Protein AF-A0A3N5E0L5-F1 (afdb_monomer_lite)

Structure (mmCIF, N/CA/C/O backbone):
data_AF-A0A3N5E0L5-F1
#
_entry.id   AF-A0A3N5E0L5-F1
#
loop_
_atom_site.group_PDB
_atom_site.id
_atom_site.type_symbol
_atom_site.label_atom_id
_atom_site.label_alt_id
_atom_site.label_comp_id
_atom_site.label_asym_id
_atom_site.label_entity_id
_atom_site.label_seq_id
_atom_site.pdbx_PDB_ins_code
_atom_site.Cartn_x
_atom_site.Cartn_y
_atom_site.Cartn_z
_atom_site.occupancy
_atom_site.B_iso_or_equiv
_atom_site.auth_seq_id
_atom_site.auth_comp_id
_atom_site.auth_asym_id
_atom_site.auth_atom_id
_atom_site.pdbx_PDB_model_num
ATOM 1 N N . GLY A 1 1 ? 1.895 -12.960 3.697 1.00 58.12 1 GLY A N 1
ATOM 2 C CA . GLY A 1 1 ? 1.404 -14.046 2.829 1.00 58.12 1 GLY A CA 1
ATOM 3 C C . GLY A 1 1 ? 1.271 -13.559 1.404 1.00 58.12 1 GLY A C 1
ATOM 4 O O . GLY A 1 1 ? 2.236 -13.646 0.664 1.00 58.12 1 GLY A O 1
ATOM 5 N N . PHE A 1 2 ? 0.122 -12.978 1.053 1.00 73.50 2 PHE A N 1
ATOM 6 C CA . PHE A 1 2 ? -0.205 -12.559 -0.317 1.00 73.50 2 PHE A CA 1
ATOM 7 C C . PHE A 1 2 ? 0.813 -11.590 -0.950 1.00 73.50 2 PHE A C 1
ATOM 9 O O . PHE A 1 2 ? 1.308 -11.869 -2.034 1.00 73.50 2 PHE A O 1
ATOM 16 N N . GLY A 1 3 ? 1.225 -10.531 -0.241 1.00 70.31 3 GLY A N 1
ATOM 17 C CA . GLY A 1 3 ? 2.217 -9.591 -0.779 1.00 70.31 3 GLY A CA 1
ATOM 18 C C . GLY A 1 3 ? 3.590 -10.204 -1.069 1.00 70.31 3 GLY A C 1
ATOM 19 O O . GLY A 1 3 ? 4.225 -9.824 -2.038 1.00 70.31 3 GLY A O 1
ATOM 20 N N . ALA A 1 4 ? 4.026 -11.206 -0.297 1.00 70.94 4 ALA A N 1
ATOM 21 C CA . ALA A 1 4 ? 5.281 -11.905 -0.581 1.00 70.94 4 ALA A CA 1
ATOM 22 C C . ALA A 1 4 ? 5.175 -12.765 -1.852 1.00 70.94 4 ALA A C 1
ATOM 24 O O . ALA A 1 4 ? 6.108 -12.793 -2.647 1.00 70.94 4 ALA A O 1
ATOM 25 N N . LEU A 1 5 ? 4.029 -13.424 -2.065 1.00 76.50 5 LEU A N 1
ATOM 26 C CA . LEU A 1 5 ? 3.766 -14.199 -3.278 1.00 76.50 5 LEU A CA 1
ATOM 27 C C . LEU A 1 5 ? 3.735 -13.297 -4.518 1.00 76.50 5 LEU A C 1
ATOM 29 O O . LEU A 1 5 ? 4.403 -13.601 -5.498 1.00 76.50 5 LEU A O 1
ATOM 33 N N . GLU A 1 6 ? 3.004 -12.182 -4.468 1.00 77.31 6 GLU A N 1
ATOM 34 C CA . GLU A 1 6 ? 2.928 -11.231 -5.583 1.00 77.31 6 GLU A CA 1
ATOM 35 C C . GLU A 1 6 ? 4.301 -10.619 -5.900 1.00 77.31 6 GLU A C 1
ATOM 37 O O . GLU A 1 6 ? 4.691 -10.553 -7.064 1.00 77.31 6 GLU A O 1
ATOM 42 N N . THR A 1 7 ? 5.086 -10.273 -4.876 1.00 75.94 7 THR A N 1
ATOM 43 C CA . THR A 1 7 ? 6.474 -9.826 -5.047 1.00 75.94 7 THR A CA 1
ATOM 44 C C . THR A 1 7 ? 7.333 -10.875 -5.754 1.00 75.94 7 THR A C 1
ATOM 46 O O . THR A 1 7 ? 8.037 -10.541 -6.705 1.00 75.94 7 THR A O 1
ATOM 49 N N . VAL A 1 8 ? 7.267 -12.144 -5.333 1.00 77.38 8 VAL A N 1
ATOM 50 C CA . VAL A 1 8 ? 8.022 -13.232 -5.975 1.00 77.38 8 VAL A CA 1
ATOM 51 C C . VAL A 1 8 ? 7.588 -13.415 -7.426 1.00 77.38 8 VAL A C 1
ATOM 53 O O . VAL A 1 8 ? 8.447 -13.502 -8.297 1.00 77.38 8 VAL A O 1
ATOM 56 N N . LEU A 1 9 ? 6.283 -13.422 -7.709 1.00 80.88 9 LEU A N 1
ATOM 57 C CA . LEU A 1 9 ? 5.766 -13.562 -9.073 1.00 80.88 9 LEU A CA 1
ATOM 58 C C . LEU A 1 9 ? 6.216 -12.411 -9.979 1.00 80.88 9 LEU A C 1
ATOM 60 O O . LEU A 1 9 ? 6.567 -12.654 -11.130 1.00 80.88 9 LEU A O 1
ATOM 64 N N . TYR A 1 10 ? 6.271 -11.180 -9.464 1.00 74.12 10 TYR A N 1
ATOM 65 C CA . TYR A 1 10 ? 6.779 -10.048 -10.234 1.00 74.12 10 TYR A CA 1
ATOM 66 C C . TYR A 1 10 ? 8.276 -10.115 -10.485 1.00 74.12 10 TYR A C 1
ATOM 68 O O . TYR A 1 10 ? 8.701 -9.843 -11.604 1.00 74.12 10 TYR A O 1
ATOM 76 N N . ILE A 1 11 ? 9.069 -10.476 -9.475 1.00 74.12 11 ILE A N 1
ATOM 77 C CA . ILE A 1 11 ? 10.510 -10.662 -9.648 1.00 74.12 11 ILE A CA 1
ATOM 78 C C . ILE A 1 11 ? 10.742 -11.766 -10.683 1.00 74.12 11 ILE A C 1
ATOM 80 O O . ILE A 1 11 ? 11.415 -11.532 -11.675 1.00 74.12 11 ILE A O 1
ATOM 84 N N . VAL A 1 12 ? 10.119 -12.935 -10.529 1.00 77.88 12 VAL A N 1
ATOM 85 C CA . VAL A 1 12 ? 10.278 -14.050 -11.476 1.00 77.88 12 VAL A CA 1
ATOM 86 C C . VAL A 1 12 ? 9.829 -13.664 -12.887 1.00 77.88 12 VAL A C 1
ATOM 88 O O . VAL A 1 12 ? 10.542 -13.957 -13.842 1.00 77.88 12 VAL A O 1
ATOM 91 N N . GLY A 1 13 ? 8.692 -12.975 -13.028 1.00 75.75 13 GLY A N 1
ATOM 92 C CA . GLY A 1 13 ? 8.193 -12.501 -14.320 1.00 75.75 13 GLY A CA 1
ATOM 93 C C . GLY A 1 13 ? 9.147 -11.518 -14.996 1.00 75.75 13 GLY A C 1
ATOM 94 O O . GLY A 1 13 ? 9.498 -11.715 -16.155 1.00 75.75 13 GLY A O 1
ATOM 95 N N . ALA A 1 14 ? 9.642 -10.522 -14.256 1.00 69.69 14 ALA A N 1
ATOM 96 C CA . ALA A 1 14 ? 10.625 -9.572 -14.770 1.00 69.69 14 ALA A CA 1
ATOM 97 C C . ALA A 1 14 ? 11.926 -10.280 -15.175 1.00 69.69 14 ALA A C 1
ATOM 99 O O . ALA A 1 14 ? 12.465 -10.033 -16.249 1.00 69.69 14 ALA A O 1
ATOM 100 N N . TYR A 1 15 ? 12.419 -11.210 -14.357 1.00 69.88 15 TYR A N 1
ATOM 101 C CA . TYR A 1 15 ? 13.627 -11.962 -14.686 1.00 69.88 15 TYR A CA 1
ATOM 102 C C . TYR A 1 15 ? 13.421 -12.798 -15.957 1.00 69.88 15 TYR A C 1
ATOM 104 O O . TYR A 1 15 ? 14.279 -12.778 -16.831 1.00 69.88 15 TYR A O 1
ATOM 112 N N . ALA A 1 16 ? 12.281 -13.477 -16.107 1.00 74.81 16 ALA A N 1
ATOM 113 C CA . ALA A 1 16 ? 11.975 -14.270 -17.298 1.00 74.81 16 ALA A CA 1
ATOM 114 C C . ALA A 1 16 ? 11.851 -13.421 -18.577 1.00 74.81 16 ALA A C 1
ATOM 116 O O . ALA A 1 16 ? 12.275 -13.864 -19.642 1.00 74.81 16 ALA A O 1
ATOM 117 N N . GLU A 1 17 ? 11.292 -12.214 -18.475 1.00 71.94 17 GLU A N 1
ATOM 118 C CA . GLU A 1 17 ? 11.109 -11.301 -19.607 1.00 71.94 17 GLU A CA 1
ATOM 119 C C . GLU A 1 17 ? 12.425 -10.647 -20.048 1.00 71.94 17 GLU A C 1
ATOM 121 O O . GLU A 1 17 ? 12.678 -10.525 -21.245 1.00 71.94 17 GLU A O 1
ATOM 126 N N . PHE A 1 18 ? 13.284 -10.265 -19.099 1.00 66.25 18 PHE A N 1
ATOM 127 C CA . PHE A 1 18 ? 14.489 -9.485 -19.384 1.00 66.25 18 PHE A CA 1
ATOM 128 C C . PHE A 1 18 ? 15.760 -10.327 -19.567 1.00 66.25 18 PHE A C 1
ATOM 130 O O . PHE A 1 18 ? 16.654 -9.891 -20.288 1.00 66.25 18 PHE A O 1
ATOM 137 N N . LEU A 1 19 ? 15.859 -11.532 -18.986 1.00 66.75 19 LEU A N 1
ATOM 138 C CA . LEU A 1 19 ? 17.016 -12.431 -19.167 1.00 66.75 19 LEU A CA 1
ATOM 139 C C . LEU A 1 19 ? 17.402 -12.700 -20.640 1.00 66.75 19 LEU A C 1
ATOM 141 O O . LEU A 1 19 ? 18.598 -12.787 -20.911 1.00 66.75 19 LEU A O 1
ATOM 145 N N . PRO A 1 20 ? 16.463 -12.812 -21.602 1.00 70.19 20 PRO A N 1
ATOM 146 C CA . PRO A 1 20 ? 16.797 -12.984 -23.018 1.00 70.19 20 PRO A CA 1
ATOM 147 C C . PRO A 1 20 ? 17.344 -11.718 -23.696 1.00 70.19 20 PRO A C 1
ATOM 149 O O . PRO A 1 20 ? 17.909 -11.812 -24.780 1.00 70.19 20 PRO A O 1
ATOM 152 N N . MET A 1 21 ? 17.159 -10.537 -23.095 1.00 67.88 21 MET A N 1
ATOM 153 C CA . MET A 1 21 ? 17.537 -9.231 -23.656 1.00 67.88 21 MET A CA 1
ATOM 154 C C . MET A 1 21 ? 18.880 -8.731 -23.096 1.00 67.88 21 MET A C 1
ATOM 156 O O . MET A 1 21 ? 19.062 -7.528 -22.942 1.00 67.88 21 MET A O 1
ATOM 160 N N . SER A 1 22 ? 19.787 -9.652 -22.748 1.00 62.69 22 SER A N 1
ATOM 161 C CA . SER A 1 22 ? 20.893 -9.535 -21.776 1.00 62.69 22 SER A CA 1
ATOM 162 C C . SER A 1 22 ? 21.966 -8.449 -21.990 1.00 62.69 22 SER A C 1
ATOM 164 O O . SER A 1 22 ? 23.006 -8.507 -21.338 1.00 62.69 22 SER A O 1
ATOM 166 N N . GLU A 1 23 ? 21.767 -7.461 -22.863 1.00 66.75 23 GLU A N 1
ATOM 167 C CA . GLU A 1 23 ? 22.746 -6.409 -23.142 1.00 66.75 23 GLU A CA 1
ATOM 168 C C . GLU A 1 23 ? 22.109 -5.008 -23.170 1.00 66.75 23 GLU A C 1
ATOM 170 O O . GLU A 1 23 ? 21.167 -4.736 -23.913 1.00 66.75 23 GLU A O 1
ATOM 175 N N . GLY A 1 24 ? 22.664 -4.090 -22.366 1.00 69.56 24 GLY A N 1
ATOM 176 C CA . GLY A 1 24 ? 22.379 -2.652 -22.422 1.00 69.56 24 GLY A CA 1
ATOM 177 C C . GLY A 1 24 ? 21.968 -2.010 -21.090 1.00 69.56 24 GLY A C 1
ATOM 178 O O . GLY A 1 24 ? 21.417 -2.651 -20.197 1.00 69.56 24 GLY A O 1
ATOM 179 N N . ALA A 1 25 ? 22.181 -0.694 -20.977 1.00 71.38 25 ALA A N 1
ATOM 180 C CA . ALA A 1 25 ? 21.857 0.100 -19.782 1.00 71.38 25 ALA A CA 1
ATOM 181 C C . ALA A 1 25 ? 20.366 0.047 -19.379 1.00 71.38 25 ALA A C 1
ATOM 183 O O . ALA A 1 25 ? 20.024 0.215 -18.207 1.00 71.38 25 ALA A O 1
ATOM 184 N N . ALA A 1 26 ? 19.467 -0.205 -20.338 1.00 69.62 26 ALA A N 1
ATOM 185 C CA . ALA A 1 26 ? 18.036 -0.370 -20.082 1.00 69.62 26 ALA A CA 1
ATOM 186 C C . ALA A 1 26 ? 17.726 -1.672 -19.322 1.00 69.62 26 ALA A C 1
ATOM 188 O O . ALA A 1 26 ? 16.925 -1.649 -18.388 1.00 69.62 26 ALA A O 1
ATOM 189 N N . PHE A 1 27 ? 18.403 -2.774 -19.671 1.00 73.69 27 PHE A N 1
ATOM 190 C CA . PHE A 1 27 ? 18.316 -4.041 -18.941 1.00 73.69 27 PHE A CA 1
ATOM 191 C C . PHE A 1 27 ? 18.833 -3.865 -17.511 1.00 73.69 27 PHE A C 1
ATOM 193 O O . PHE A 1 27 ? 18.133 -4.190 -16.556 1.00 73.69 27 PHE A O 1
ATOM 200 N N . GLU A 1 28 ? 20.012 -3.260 -17.351 1.00 75.50 28 GLU A N 1
ATOM 201 C CA . GLU A 1 28 ? 20.621 -3.028 -16.038 1.00 75.50 28 GLU A CA 1
ATOM 202 C C . GLU A 1 28 ? 19.726 -2.168 -15.127 1.00 75.50 28 GLU A C 1
ATOM 204 O O . GLU A 1 28 ? 19.492 -2.516 -13.970 1.00 75.50 28 GLU A O 1
ATOM 209 N N . THR A 1 29 ? 19.133 -1.098 -15.665 1.00 75.88 29 THR A N 1
ATOM 210 C CA . THR A 1 29 ? 18.214 -0.219 -14.920 1.00 75.88 29 THR A CA 1
ATOM 211 C C . THR A 1 29 ? 16.925 -0.944 -14.522 1.00 75.88 29 THR A C 1
ATOM 213 O O . THR A 1 29 ? 16.507 -0.882 -13.362 1.00 75.88 29 THR A O 1
ATOM 216 N N . ALA A 1 30 ? 16.292 -1.663 -15.453 1.00 72.81 30 ALA A N 1
ATOM 217 C CA . ALA A 1 30 ? 15.066 -2.407 -15.170 1.00 72.81 30 ALA A CA 1
ATOM 218 C C . ALA A 1 30 ? 15.296 -3.501 -14.112 1.00 72.81 30 ALA A C 1
ATOM 220 O O . ALA A 1 30 ? 14.463 -3.699 -13.221 1.00 72.81 30 ALA A O 1
ATOM 221 N N . PHE A 1 31 ? 16.448 -4.171 -14.183 1.00 75.50 31 PHE A N 1
ATOM 222 C CA . PHE A 1 31 ? 16.767 -5.352 -13.393 1.00 75.50 31 PHE A CA 1
ATOM 223 C C . PHE A 1 31 ? 17.346 -5.032 -12.009 1.00 75.50 31 PHE A C 1
ATOM 225 O O . PHE A 1 31 ? 16.936 -5.642 -11.022 1.00 75.50 31 PHE A O 1
ATOM 232 N N . LEU A 1 32 ? 18.270 -4.070 -11.910 1.00 80.44 32 LEU A N 1
ATOM 233 C CA . LEU A 1 32 ? 18.943 -3.731 -10.650 1.00 80.44 32 LEU A CA 1
ATOM 234 C C . LEU A 1 32 ? 18.209 -2.664 -9.836 1.00 80.44 32 LEU A C 1
ATOM 236 O O . LEU A 1 32 ? 18.392 -2.603 -8.621 1.00 80.44 32 LEU A O 1
ATOM 240 N N . LEU A 1 33 ? 17.379 -1.832 -10.473 1.00 81.31 33 LEU A N 1
ATOM 241 C CA . LEU A 1 33 ? 16.704 -0.723 -9.796 1.00 81.31 33 LEU A CA 1
ATOM 242 C C . LEU A 1 33 ? 15.188 -0.898 -9.789 1.00 81.31 33 LEU A C 1
ATOM 244 O O . LEU A 1 33 ? 14.593 -1.012 -8.717 1.00 81.31 33 LEU A O 1
ATOM 248 N N . THR A 1 34 ? 14.548 -0.956 -10.958 1.00 80.69 34 THR A N 1
ATOM 249 C CA . THR A 1 34 ? 13.080 -0.901 -11.029 1.00 80.69 34 THR A CA 1
ATOM 250 C C . THR A 1 34 ? 12.420 -2.126 -10.395 1.00 80.69 34 THR A C 1
ATOM 252 O O . THR A 1 34 ? 11.511 -1.969 -9.577 1.00 80.69 34 THR A O 1
ATOM 255 N N . ALA A 1 35 ? 12.874 -3.343 -10.713 1.00 80.88 35 ALA A N 1
ATOM 256 C CA . ALA A 1 35 ? 12.283 -4.566 -10.165 1.00 80.88 35 ALA A CA 1
ATOM 257 C C . ALA A 1 35 ? 12.448 -4.690 -8.630 1.00 80.88 35 ALA A C 1
ATOM 259 O O . ALA A 1 35 ? 11.436 -4.916 -7.954 1.00 80.88 35 ALA A O 1
ATOM 260 N N . PRO A 1 36 ? 13.642 -4.475 -8.034 1.00 83.69 36 PRO A N 1
ATOM 261 C CA . PRO A 1 36 ? 13.802 -4.478 -6.580 1.00 83.69 36 PRO A CA 1
ATOM 262 C C . PRO A 1 36 ? 13.008 -3.374 -5.878 1.00 83.69 36 PRO A C 1
ATOM 264 O O . PRO A 1 36 ? 12.358 -3.636 -4.865 1.00 83.69 36 PRO A O 1
ATOM 267 N N . LEU A 1 37 ? 13.000 -2.148 -6.416 1.00 86.38 37 LEU A N 1
ATOM 268 C CA . LEU A 1 37 ? 12.233 -1.055 -5.818 1.00 86.38 37 LEU A CA 1
ATOM 269 C C . LEU A 1 37 ? 10.738 -1.364 -5.826 1.00 86.38 37 LEU A C 1
ATOM 271 O O . LEU A 1 37 ? 10.084 -1.227 -4.795 1.00 86.38 37 LEU A O 1
ATOM 275 N N . ARG A 1 38 ? 10.217 -1.871 -6.947 1.00 85.94 38 ARG A N 1
ATOM 276 C CA . ARG A 1 38 ? 8.817 -2.284 -7.064 1.00 85.94 38 ARG A CA 1
ATOM 277 C C . ARG A 1 38 ? 8.452 -3.389 -6.074 1.00 85.94 38 ARG A C 1
ATOM 279 O O . ARG A 1 38 ? 7.370 -3.347 -5.489 1.00 85.94 38 ARG A O 1
ATOM 286 N N . ALA A 1 39 ? 9.344 -4.359 -5.876 1.00 84.69 39 ALA A N 1
ATOM 287 C CA . ALA A 1 39 ? 9.186 -5.434 -4.899 1.00 84.69 39 ALA A CA 1
ATOM 288 C C . ALA A 1 39 ? 9.087 -4.903 -3.457 1.00 84.69 39 ALA A C 1
ATOM 290 O O . ALA A 1 39 ? 8.240 -5.345 -2.671 1.00 84.69 39 ALA A O 1
ATOM 291 N N . VAL A 1 40 ? 9.915 -3.918 -3.106 1.00 88.38 40 VAL A N 1
ATOM 292 C CA . VAL A 1 40 ? 9.859 -3.261 -1.795 1.00 88.38 40 VAL A CA 1
ATOM 293 C C . VAL A 1 40 ? 8.551 -2.483 -1.642 1.00 88.38 40 VAL A C 1
ATOM 295 O O . VAL A 1 40 ? 7.827 -2.674 -0.661 1.00 88.38 40 VAL A O 1
ATOM 298 N N . THR A 1 41 ? 8.200 -1.649 -2.622 1.00 91.00 41 THR A N 1
ATOM 299 C CA . THR A 1 41 ? 7.026 -0.774 -2.535 1.00 91.00 41 THR A CA 1
ATOM 300 C C . THR A 1 41 ? 5.709 -1.548 -2.558 1.00 91.00 41 THR A C 1
ATOM 302 O O . THR A 1 41 ? 4.794 -1.183 -1.823 1.00 91.00 41 THR A O 1
ATOM 305 N N . VAL A 1 42 ? 5.604 -2.659 -3.300 1.00 89.62 42 VAL A N 1
ATOM 306 C CA . VAL A 1 42 ? 4.392 -3.502 -3.287 1.00 89.62 42 VAL A CA 1
ATOM 307 C C . VAL A 1 42 ? 4.236 -4.231 -1.952 1.00 89.62 42 VAL A C 1
ATOM 309 O O . VAL A 1 42 ? 3.129 -4.338 -1.426 1.00 89.62 42 VAL A O 1
ATOM 312 N N . THR A 1 43 ? 5.345 -4.659 -1.340 1.00 89.69 43 THR A N 1
ATOM 313 C CA . THR A 1 43 ? 5.329 -5.288 -0.012 1.00 89.69 43 THR A CA 1
ATOM 314 C C . THR A 1 43 ? 4.839 -4.303 1.053 1.00 89.69 43 THR A C 1
ATOM 316 O O . THR A 1 43 ? 3.969 -4.643 1.859 1.00 89.69 43 THR A O 1
ATOM 319 N N . MET A 1 44 ? 5.343 -3.064 1.025 1.00 91.81 44 MET A N 1
ATOM 320 C CA . MET A 1 44 ? 4.852 -1.981 1.885 1.00 91.81 44 MET A CA 1
ATOM 321 C C . MET A 1 44 ? 3.371 -1.684 1.623 1.00 91.81 44 MET A C 1
ATOM 323 O O . MET A 1 44 ? 2.590 -1.572 2.569 1.00 91.81 44 MET A O 1
ATOM 327 N N . GLY A 1 45 ? 2.976 -1.621 0.348 1.00 93.50 45 GLY A N 1
ATOM 328 C CA . GLY A 1 45 ? 1.594 -1.420 -0.077 1.00 93.50 45 GLY A CA 1
ATOM 329 C C . GLY A 1 45 ? 0.651 -2.447 0.535 1.00 93.50 45 GLY A C 1
ATOM 330 O O . GLY A 1 45 ? -0.332 -2.072 1.171 1.00 93.50 45 GLY A O 1
ATOM 331 N N . HIS A 1 46 ? 0.996 -3.735 0.470 1.00 93.00 46 HIS A N 1
ATOM 332 C CA . HIS A 1 46 ? 0.202 -4.799 1.089 1.00 93.00 46 HIS A CA 1
ATOM 333 C C . HIS A 1 46 ? 0.032 -4.624 2.591 1.00 93.00 46 HIS A C 1
ATOM 335 O O . HIS A 1 46 ? -1.067 -4.838 3.103 1.00 93.00 46 HIS A O 1
ATOM 341 N N . GLY A 1 47 ? 1.076 -4.195 3.301 1.00 92.25 47 GLY A N 1
ATOM 342 C CA . GLY A 1 47 ? 0.967 -3.847 4.718 1.00 92.25 47 GLY A CA 1
ATOM 343 C C . GLY A 1 47 ? -0.076 -2.753 4.967 1.00 92.25 47 GLY A C 1
ATOM 344 O O . GLY A 1 47 ? -0.930 -2.893 5.842 1.00 92.25 47 GLY A O 1
ATOM 345 N N . LEU A 1 48 ? -0.070 -1.699 4.149 1.00 95.50 48 LEU A N 1
ATOM 346 C CA . LEU A 1 48 ? -1.014 -0.586 4.265 1.00 95.50 48 LEU A CA 1
ATOM 347 C C . LEU A 1 48 ? -2.448 -0.992 3.897 1.00 95.50 48 LEU A C 1
ATOM 349 O O . LEU A 1 48 ? -3.374 -0.740 4.668 1.00 95.50 48 LEU A O 1
ATOM 353 N N . TRP A 1 49 ? -2.654 -1.650 2.754 1.00 95.25 49 TRP A N 1
ATOM 354 C CA . TRP A 1 49 ? -3.988 -2.042 2.281 1.00 95.25 49 TRP A CA 1
ATOM 355 C C . TRP A 1 49 ? -4.639 -3.071 3.210 1.00 95.25 49 TRP A C 1
ATOM 357 O O . TRP A 1 49 ? -5.819 -2.943 3.551 1.00 95.25 49 TRP A O 1
ATOM 367 N N . THR A 1 50 ? -3.869 -4.053 3.691 1.00 93.69 50 THR A N 1
ATOM 368 C CA . THR A 1 50 ? -4.358 -4.997 4.709 1.00 93.69 50 THR A CA 1
ATOM 369 C C . THR A 1 50 ? -4.614 -4.304 6.044 1.00 93.69 50 THR A C 1
ATOM 371 O O . THR A 1 50 ? -5.605 -4.623 6.698 1.00 93.69 50 THR A O 1
ATOM 374 N N . GLY A 1 51 ? -3.805 -3.308 6.419 1.00 93.69 51 GLY A N 1
ATOM 375 C CA . GLY A 1 51 ? -4.037 -2.463 7.589 1.00 93.69 51 GLY A CA 1
ATOM 376 C C . GLY A 1 51 ? -5.363 -1.695 7.525 1.00 93.69 51 GLY A C 1
ATOM 377 O O . GLY A 1 51 ? -6.125 -1.706 8.492 1.00 93.69 51 GLY A O 1
ATOM 378 N N . ILE A 1 52 ? -5.690 -1.094 6.375 1.00 94.38 52 ILE A N 1
ATOM 379 C CA . ILE A 1 52 ? -6.968 -0.397 6.137 1.00 94.38 52 ILE A CA 1
ATOM 380 C C . ILE A 1 52 ? -8.148 -1.368 6.285 1.00 94.38 52 ILE A C 1
ATOM 382 O O . ILE A 1 52 ? -9.076 -1.118 7.061 1.00 94.38 52 ILE A O 1
ATOM 386 N N . ALA A 1 53 ? -8.108 -2.504 5.581 1.00 93.25 53 ALA A N 1
ATOM 387 C CA . ALA A 1 53 ? -9.165 -3.511 5.657 1.00 93.25 53 ALA A CA 1
ATOM 388 C C . ALA A 1 53 ? -9.298 -4.097 7.078 1.00 93.25 53 ALA A C 1
ATOM 390 O O . ALA A 1 53 ? -10.410 -4.247 7.595 1.00 93.25 53 ALA A O 1
ATOM 391 N N . GLY A 1 54 ? -8.167 -4.369 7.732 1.00 92.81 54 GLY A N 1
ATOM 392 C CA . GLY A 1 54 ? -8.079 -4.904 9.088 1.00 92.81 54 GLY A CA 1
ATOM 393 C C . GLY A 1 54 ? -8.654 -3.957 10.137 1.00 92.81 54 GLY A C 1
ATOM 394 O O . GLY A 1 54 ? -9.420 -4.395 10.994 1.00 92.81 54 GLY A O 1
ATOM 395 N N . TYR A 1 55 ? -8.384 -2.654 10.033 1.00 93.31 55 TYR A N 1
ATOM 396 C CA . TYR A 1 55 ? -9.003 -1.646 10.895 1.00 93.31 55 TYR A CA 1
ATOM 397 C C . TYR A 1 55 ? -10.531 -1.644 10.755 1.00 93.31 55 TYR A C 1
ATOM 399 O O . TYR A 1 55 ? -11.241 -1.663 11.761 1.00 93.31 55 TYR A O 1
ATOM 407 N N . CYS A 1 56 ? -11.064 -1.655 9.528 1.00 93.06 56 CYS A N 1
ATOM 408 C CA . CYS A 1 56 ? -12.514 -1.639 9.316 1.00 93.06 56 CYS A CA 1
ATOM 409 C C . CYS A 1 56 ? -13.179 -2.934 9.807 1.00 93.06 56 CYS A C 1
ATOM 411 O O . CYS A 1 56 ? -14.281 -2.903 10.363 1.00 93.06 56 CYS A O 1
ATOM 413 N N . TYR A 1 57 ? -12.493 -4.070 9.658 1.00 93.12 57 TYR A N 1
ATOM 414 C CA . TYR A 1 57 ? -12.913 -5.341 10.239 1.00 93.12 57 TYR A CA 1
ATOM 415 C C . TYR A 1 57 ? -12.936 -5.287 11.770 1.00 93.12 57 TYR A C 1
ATOM 417 O O . TYR A 1 57 ? -13.953 -5.637 12.372 1.00 93.12 57 TYR A O 1
ATOM 425 N N . ALA A 1 58 ? -11.868 -4.791 12.399 1.00 90.62 58 ALA A N 1
ATOM 426 C CA . ALA A 1 58 ? -11.782 -4.632 13.846 1.00 90.62 58 ALA A CA 1
ATOM 427 C C . ALA A 1 58 ? -12.882 -3.697 14.372 1.00 90.62 58 ALA A C 1
ATOM 429 O O . ALA A 1 58 ? -13.611 -4.062 15.292 1.00 9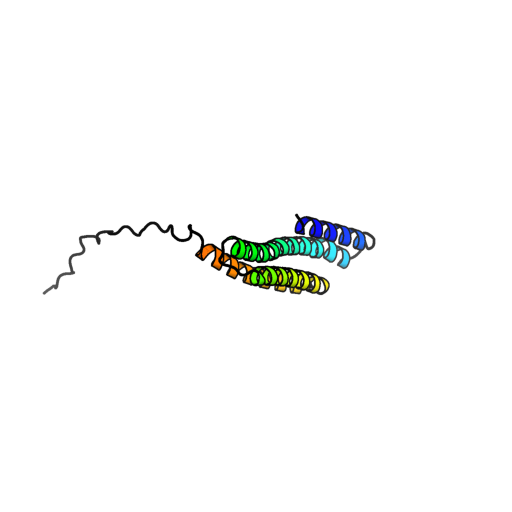0.62 58 ALA A O 1
ATOM 430 N N . ALA A 1 59 ? -13.088 -2.540 13.736 1.00 90.19 59 ALA A N 1
ATOM 431 C CA . ALA A 1 59 ? -14.145 -1.599 14.101 1.00 90.19 59 ALA A CA 1
ATOM 432 C C . ALA A 1 59 ? -15.530 -2.266 14.100 1.00 90.19 59 ALA A C 1
ATOM 434 O O . ALA A 1 59 ? -16.303 -2.086 15.040 1.00 90.19 59 ALA A O 1
ATOM 435 N N . ARG A 1 60 ? -15.831 -3.092 13.088 1.00 91.69 60 ARG A N 1
ATOM 436 C CA . ARG A 1 60 ? -17.066 -3.888 13.051 1.00 91.69 60 ARG A CA 1
ATOM 437 C C . ARG A 1 60 ? -17.103 -4.939 14.165 1.00 91.69 60 ARG A C 1
ATOM 439 O O . ARG A 1 60 ? -18.127 -5.081 14.826 1.00 91.69 60 ARG A O 1
ATOM 446 N N . ARG A 1 61 ? -16.014 -5.687 14.369 1.00 91.75 61 ARG A N 1
ATOM 447 C CA . ARG A 1 61 ? -15.929 -6.783 15.351 1.00 91.75 61 ARG A CA 1
ATOM 448 C C . ARG A 1 61 ? -16.106 -6.309 16.796 1.00 91.75 61 ARG A C 1
ATOM 450 O O . ARG A 1 61 ? -16.646 -7.070 17.599 1.00 91.75 61 ARG A O 1
ATOM 457 N N . PHE A 1 62 ? -15.667 -5.089 17.099 1.00 89.44 62 PHE A N 1
ATOM 458 C CA . PHE A 1 62 ? -15.769 -4.461 18.419 1.00 89.44 62 PHE A CA 1
ATOM 459 C C . PHE A 1 62 ? -16.979 -3.518 18.568 1.00 89.44 62 PHE A C 1
ATOM 461 O O . PHE A 1 62 ? -17.100 -2.839 19.578 1.00 89.44 62 PHE A O 1
ATOM 468 N N . GLY A 1 63 ? -17.897 -3.486 17.594 1.00 86.19 63 GLY A N 1
ATOM 469 C CA . GLY A 1 63 ? -19.186 -2.792 17.724 1.00 86.19 63 GLY A CA 1
ATOM 470 C C . GLY A 1 63 ? -19.183 -1.295 17.395 1.00 86.19 63 GLY A C 1
ATOM 471 O O . GLY A 1 63 ? -20.230 -0.661 17.467 1.00 86.19 63 GLY A O 1
ATOM 472 N N . PHE A 1 64 ? -18.053 -0.727 16.968 1.00 85.12 64 PHE A N 1
ATOM 473 C CA . PHE A 1 64 ? -17.937 0.694 16.600 1.00 85.12 64 PHE A CA 1
ATOM 474 C C . PHE A 1 64 ? -18.119 0.953 15.093 1.00 85.12 64 PHE A C 1
ATOM 476 O O . PHE A 1 64 ? -18.056 2.096 14.644 1.00 85.12 64 PHE A O 1
ATOM 483 N N . GLY A 1 65 ? -18.292 -0.099 14.288 1.00 84.94 65 GLY A N 1
ATOM 484 C CA . GLY A 1 65 ? -18.356 -0.037 12.829 1.00 84.94 65 GLY A CA 1
ATOM 485 C C . GLY A 1 65 ? -19.597 -0.717 12.251 1.00 84.94 65 GLY A C 1
ATOM 486 O O . GLY A 1 65 ? -20.034 -1.768 12.716 1.00 84.94 65 GLY A O 1
ATOM 487 N N . ARG A 1 66 ? -20.149 -0.139 11.179 1.00 91.06 66 ARG A N 1
ATOM 488 C CA . ARG A 1 66 ? -21.281 -0.709 10.425 1.00 91.06 66 ARG A CA 1
ATOM 489 C C . ARG A 1 66 ? -20.787 -1.745 9.409 1.00 91.06 66 ARG A C 1
ATOM 491 O O . ARG A 1 66 ? -19.658 -1.664 8.929 1.00 91.06 66 ARG A O 1
ATOM 498 N N . ARG A 1 67 ? -21.655 -2.683 8.999 1.00 88.50 67 ARG A N 1
ATOM 499 C CA . ARG A 1 67 ? -21.344 -3.673 7.940 1.00 88.50 67 ARG A CA 1
ATOM 500 C C . ARG A 1 67 ? -20.928 -3.005 6.623 1.00 88.50 67 ARG A C 1
ATOM 502 O O . ARG A 1 67 ? -19.999 -3.480 5.978 1.00 88.50 67 ARG A O 1
ATOM 509 N N . SER A 1 68 ? -21.573 -1.895 6.264 1.00 91.12 68 SER A N 1
ATOM 510 C CA . SER A 1 68 ? -21.208 -1.087 5.095 1.00 91.12 68 SER A CA 1
ATOM 511 C C . SER A 1 68 ? -19.797 -0.504 5.203 1.00 91.12 68 SER A C 1
ATOM 513 O O . SER A 1 68 ? -19.085 -0.483 4.209 1.00 91.12 68 SER A O 1
ATOM 515 N N . GLY A 1 69 ? -19.352 -0.114 6.402 1.00 89.62 69 GLY A N 1
ATOM 516 C CA . GLY A 1 69 ? -18.002 0.412 6.632 1.00 89.62 69 GLY A CA 1
ATOM 517 C C . GLY A 1 69 ? -16.894 -0.611 6.362 1.00 89.62 69 GLY A C 1
ATOM 518 O O . GLY A 1 69 ? -15.853 -0.250 5.824 1.00 89.62 69 GLY A O 1
ATOM 519 N N . LEU A 1 70 ? -17.134 -1.896 6.655 1.00 91.69 70 LEU A N 1
ATOM 520 C CA . LEU A 1 70 ? -16.212 -2.976 6.280 1.00 91.69 70 LEU A CA 1
ATOM 521 C C . LEU A 1 70 ? -16.092 -3.104 4.758 1.00 91.69 70 LEU A C 1
ATOM 523 O O . LEU A 1 70 ? -14.982 -3.130 4.239 1.00 91.69 70 LEU A O 1
ATOM 527 N N . LEU A 1 71 ? -17.226 -3.164 4.054 1.00 94.12 71 LEU A N 1
ATOM 528 C CA . LEU A 1 71 ? -17.230 -3.278 2.593 1.00 94.12 71 LEU A CA 1
ATOM 529 C C . LEU A 1 71 ? -16.540 -2.078 1.942 1.00 94.12 71 LEU A C 1
ATOM 531 O O . LEU A 1 71 ? -15.684 -2.265 1.088 1.00 94.12 71 LEU A O 1
ATOM 535 N N . ILE A 1 72 ? -16.848 -0.863 2.401 1.00 92.25 72 ILE A N 1
ATOM 536 C CA . ILE A 1 72 ? -16.194 0.363 1.933 1.00 92.25 72 ILE A CA 1
ATOM 537 C C . ILE A 1 72 ? -14.685 0.302 2.194 1.00 92.25 72 ILE A C 1
ATOM 539 O O . ILE A 1 72 ? -13.909 0.592 1.294 1.00 92.25 72 ILE A O 1
ATOM 543 N N . GLY A 1 73 ? -14.250 -0.132 3.381 1.00 92.06 73 GLY A N 1
ATOM 544 C CA . GLY A 1 73 ? -12.826 -0.287 3.697 1.00 92.06 73 GLY A CA 1
ATOM 545 C C . GLY A 1 73 ? -12.102 -1.273 2.777 1.00 92.06 73 GLY A C 1
ATOM 546 O O . GLY A 1 73 ? -11.001 -0.983 2.319 1.00 92.06 73 GLY A O 1
ATOM 547 N N . ILE A 1 74 ? -12.734 -2.408 2.462 1.00 94.12 74 ILE A N 1
ATOM 548 C CA . ILE A 1 74 ? -12.199 -3.392 1.509 1.00 94.12 74 ILE A CA 1
ATOM 549 C C . ILE A 1 74 ? -12.114 -2.789 0.103 1.00 94.12 74 ILE A C 1
ATOM 551 O O . ILE A 1 74 ? -11.087 -2.934 -0.552 1.00 94.12 74 ILE A O 1
ATOM 555 N N . LEU A 1 75 ? -13.157 -2.086 -0.350 1.00 96.19 75 LEU A N 1
ATOM 556 C CA . LEU A 1 75 ? -13.170 -1.433 -1.662 1.00 96.19 75 LEU A CA 1
ATOM 557 C C . LEU A 1 75 ? -12.109 -0.333 -1.766 1.00 96.19 75 LEU A C 1
ATOM 559 O O . LEU A 1 75 ? -11.453 -0.227 -2.794 1.00 96.19 75 LEU A O 1
ATOM 563 N N . ILE A 1 76 ? -11.895 0.445 -0.703 1.00 94.69 76 ILE A N 1
ATOM 564 C CA . ILE A 1 76 ? -10.835 1.458 -0.642 1.00 94.69 76 ILE A CA 1
ATOM 565 C C . ILE A 1 76 ? -9.456 0.796 -0.720 1.00 94.69 76 ILE A C 1
ATOM 567 O O . ILE A 1 76 ? -8.621 1.221 -1.513 1.00 94.69 76 ILE A O 1
ATOM 571 N N . ALA A 1 77 ? -9.216 -0.262 0.060 1.00 94.94 77 ALA A N 1
ATOM 572 C CA . ALA A 1 77 ? -7.954 -0.999 0.029 1.00 94.94 77 ALA A CA 1
ATOM 573 C C . ALA A 1 77 ? -7.683 -1.611 -1.358 1.00 94.94 77 ALA A C 1
ATOM 575 O O . ALA A 1 77 ? -6.588 -1.460 -1.896 1.00 94.94 77 ALA A O 1
ATOM 576 N N . ALA A 1 78 ? -8.694 -2.238 -1.966 1.00 94.50 78 ALA A N 1
ATOM 577 C CA . ALA A 1 78 ? -8.610 -2.774 -3.322 1.00 94.50 78 ALA A CA 1
ATOM 578 C C . ALA A 1 78 ? -8.392 -1.670 -4.369 1.00 94.50 78 ALA A C 1
ATOM 580 O O . ALA A 1 78 ? -7.599 -1.847 -5.289 1.00 94.50 78 ALA A O 1
ATOM 581 N N . GLY A 1 79 ? -9.049 -0.519 -4.208 1.00 97.19 79 GLY A N 1
ATOM 582 C CA . GLY A 1 79 ? -8.895 0.643 -5.078 1.00 97.19 79 GLY A CA 1
ATOM 583 C C . GLY A 1 79 ? -7.482 1.217 -5.039 1.00 97.19 79 GLY A C 1
ATOM 584 O O . GLY A 1 79 ? -6.890 1.433 -6.091 1.00 97.19 79 GLY A O 1
ATOM 585 N N . PHE A 1 80 ? -6.898 1.394 -3.849 1.00 97.25 80 PHE A N 1
ATOM 586 C CA . PHE A 1 80 ? -5.503 1.827 -3.723 1.00 97.25 80 PHE A CA 1
ATOM 587 C C . PHE A 1 80 ? -4.521 0.799 -4.288 1.00 97.25 80 PHE A C 1
ATOM 589 O O . PHE A 1 80 ? -3.553 1.186 -4.940 1.00 97.25 80 PHE A O 1
ATOM 596 N N . HIS A 1 81 ? -4.783 -0.494 -4.092 1.00 95.50 81 HIS A N 1
ATOM 597 C CA . HIS A 1 81 ? -3.964 -1.549 -4.682 1.00 95.50 81 HIS A CA 1
ATOM 598 C C . HIS A 1 81 ? -4.001 -1.506 -6.220 1.00 95.50 81 HIS A C 1
ATOM 600 O O . HIS A 1 81 ? -2.956 -1.498 -6.871 1.00 95.50 81 HIS A O 1
ATOM 606 N N . ALA A 1 82 ? -5.195 -1.400 -6.809 1.00 94.62 82 ALA A N 1
ATOM 607 C CA . ALA A 1 82 ? -5.365 -1.283 -8.255 1.00 94.62 82 ALA A CA 1
ATOM 608 C C . ALA A 1 82 ? -4.732 0.003 -8.812 1.00 94.62 82 ALA A C 1
ATOM 610 O O . ALA A 1 82 ? -4.059 -0.036 -9.844 1.00 94.62 82 ALA A O 1
ATOM 611 N N . ALA A 1 83 ? -4.897 1.129 -8.113 1.00 96.19 83 ALA A N 1
ATOM 612 C CA . ALA A 1 83 ? -4.282 2.401 -8.477 1.00 96.19 83 ALA A CA 1
ATOM 613 C C . ALA A 1 83 ? -2.750 2.317 -8.450 1.00 96.19 83 ALA A C 1
ATOM 615 O O . ALA A 1 83 ? -2.105 2.805 -9.371 1.00 96.19 83 ALA A O 1
ATOM 616 N N . TYR A 1 84 ? -2.167 1.652 -7.447 1.00 94.88 84 TYR A N 1
ATOM 617 C CA . TYR A 1 84 ? -0.723 1.430 -7.367 1.00 94.88 84 TYR A CA 1
ATOM 618 C C . TYR A 1 84 ? -0.218 0.578 -8.537 1.00 94.88 84 TYR A C 1
ATOM 620 O O . TYR A 1 84 ? 0.728 0.977 -9.212 1.00 94.88 84 TYR A O 1
ATOM 628 N N . ASN A 1 85 ? -0.868 -0.556 -8.824 1.00 91.12 85 ASN A N 1
ATOM 629 C CA . ASN A 1 85 ? -0.462 -1.425 -9.933 1.00 91.12 85 ASN A CA 1
ATOM 630 C C . ASN A 1 85 ? -0.574 -0.717 -11.287 1.00 91.12 85 ASN A C 1
ATOM 632 O O . ASN A 1 85 ? 0.316 -0.857 -12.122 1.00 91.12 85 ASN A O 1
ATOM 636 N N . THR A 1 86 ? -1.623 0.087 -11.470 1.00 92.75 86 THR A N 1
ATOM 637 C CA . THR A 1 86 ? -1.791 0.921 -12.665 1.00 92.75 86 THR A CA 1
ATOM 638 C C . THR A 1 86 ? -0.675 1.958 -12.760 1.00 92.75 86 THR A C 1
ATOM 640 O O . THR A 1 86 ? -0.021 2.054 -13.790 1.00 92.75 86 THR A O 1
ATOM 643 N N . ALA A 1 87 ? -0.411 2.697 -11.679 1.00 93.25 87 ALA A N 1
ATOM 644 C CA . ALA A 1 87 ? 0.588 3.759 -11.655 1.00 93.25 87 ALA A CA 1
ATOM 645 C C . ALA A 1 87 ? 2.001 3.232 -11.934 1.00 93.25 87 ALA A C 1
ATOM 647 O O . ALA A 1 87 ? 2.664 3.757 -12.819 1.00 93.25 87 ALA A O 1
ATOM 648 N N . VAL A 1 88 ? 2.424 2.151 -11.268 1.00 89.06 88 VAL A N 1
ATOM 649 C CA . VAL A 1 88 ? 3.749 1.545 -11.496 1.00 89.06 88 VAL A CA 1
ATOM 650 C C . VAL A 1 88 ? 3.890 0.958 -12.905 1.00 89.06 88 VAL A C 1
ATOM 652 O O . VAL A 1 88 ? 5.006 0.862 -13.406 1.00 89.06 88 VAL A O 1
ATOM 655 N N . GLY A 1 89 ? 2.785 0.587 -13.560 1.00 84.44 89 GLY A N 1
ATOM 656 C CA . GLY A 1 89 ? 2.796 0.172 -14.964 1.00 84.44 89 GLY A CA 1
ATOM 657 C C . GLY A 1 89 ? 3.183 1.294 -15.937 1.00 84.44 89 GLY A C 1
ATOM 658 O O . GLY A 1 89 ? 3.680 1.000 -17.020 1.00 84.44 89 GLY A O 1
ATOM 659 N N . PHE A 1 90 ? 2.991 2.560 -15.553 1.00 86.69 90 PHE A N 1
ATOM 660 C CA . PHE A 1 90 ? 3.419 3.726 -16.332 1.00 86.69 90 PHE A CA 1
ATOM 661 C C . PHE A 1 90 ? 4.741 4.307 -15.823 1.00 86.69 90 PHE A C 1
ATOM 663 O O . PHE A 1 90 ? 5.630 4.603 -16.615 1.00 86.69 90 PHE A O 1
ATOM 670 N N . ASP A 1 91 ? 4.852 4.497 -14.508 1.00 88.31 91 ASP A N 1
ATOM 671 C CA . ASP A 1 91 ? 5.974 5.164 -13.857 1.00 88.31 91 ASP A CA 1
ATOM 672 C C . ASP A 1 91 ? 6.076 4.754 -12.374 1.00 88.31 91 ASP A C 1
ATOM 674 O O . ASP A 1 91 ? 5.113 4.828 -11.602 1.00 88.31 91 ASP A O 1
ATOM 678 N N . LEU A 1 92 ? 7.273 4.343 -11.943 1.00 88.00 92 LEU A N 1
ATOM 679 C CA . LEU A 1 92 ? 7.515 3.933 -10.558 1.00 88.00 92 LEU A CA 1
ATOM 680 C C . LEU A 1 92 ? 7.267 5.088 -9.577 1.00 88.00 92 LEU A C 1
ATOM 682 O O . LEU A 1 92 ? 6.745 4.857 -8.484 1.00 88.00 92 LEU A O 1
ATOM 686 N N . PHE A 1 93 ? 7.602 6.324 -9.959 1.00 91.56 93 PHE A N 1
ATOM 687 C CA . PHE A 1 93 ? 7.399 7.483 -9.095 1.00 91.56 93 PHE A CA 1
ATOM 688 C C . PHE A 1 93 ? 5.908 7.756 -8.858 1.00 91.56 93 PHE A C 1
ATOM 690 O O . PHE A 1 93 ? 5.497 7.934 -7.709 1.00 91.56 93 PHE A O 1
ATOM 697 N N . ALA A 1 94 ? 5.069 7.674 -9.893 1.00 93.56 94 ALA A N 1
ATOM 698 C CA . ALA A 1 94 ? 3.616 7.715 -9.742 1.00 93.56 94 ALA A CA 1
ATOM 699 C C . ALA A 1 94 ? 3.104 6.642 -8.760 1.00 93.56 94 ALA A C 1
ATOM 701 O O . ALA A 1 94 ? 2.257 6.921 -7.908 1.00 93.56 94 ALA A O 1
ATOM 702 N N . GLY A 1 95 ? 3.664 5.429 -8.813 1.00 93.62 95 GLY A N 1
ATOM 703 C CA . GLY A 1 95 ? 3.380 4.372 -7.840 1.00 93.62 95 GLY A CA 1
ATOM 704 C C . GLY A 1 95 ? 3.734 4.748 -6.399 1.00 93.62 95 GLY A C 1
ATOM 705 O O . GLY A 1 95 ? 2.940 4.523 -5.482 1.00 93.62 95 GLY A O 1
ATOM 706 N N . ILE A 1 96 ? 4.896 5.370 -6.191 1.00 94.50 96 ILE A N 1
ATOM 707 C CA . ILE A 1 96 ? 5.329 5.869 -4.877 1.00 94.50 96 ILE A CA 1
ATOM 708 C C . ILE A 1 96 ? 4.367 6.946 -4.360 1.00 94.50 96 ILE A C 1
ATOM 710 O O . ILE A 1 96 ? 4.004 6.919 -3.185 1.00 94.50 96 ILE A O 1
ATOM 714 N N . VAL A 1 97 ? 3.891 7.853 -5.218 1.00 96.56 97 VAL A N 1
ATOM 715 C CA . VAL A 1 97 ? 2.893 8.865 -4.831 1.00 96.56 97 VAL A CA 1
ATOM 716 C C . VAL A 1 97 ? 1.611 8.200 -4.320 1.00 96.56 97 VAL A C 1
ATOM 718 O O . VAL A 1 97 ? 1.127 8.552 -3.242 1.00 96.56 97 VAL A O 1
ATOM 721 N N . VAL A 1 98 ? 1.091 7.187 -5.024 1.00 96.31 98 VAL A N 1
ATOM 722 C CA . VAL A 1 98 ? -0.081 6.417 -4.563 1.00 96.31 98 VAL A CA 1
ATOM 723 C C . VAL A 1 98 ? 0.191 5.745 -3.213 1.00 96.31 98 VAL A C 1
ATOM 725 O O . VAL A 1 98 ? -0.674 5.746 -2.329 1.00 96.31 98 VAL A O 1
ATOM 728 N N . LEU A 1 99 ? 1.394 5.202 -3.020 1.00 95.81 99 LEU A N 1
ATOM 729 C CA . LEU A 1 99 ? 1.793 4.567 -1.766 1.00 95.81 99 LEU A CA 1
ATOM 730 C C . LEU A 1 99 ? 1.818 5.568 -0.600 1.00 95.81 99 LEU A C 1
ATOM 732 O O . LEU A 1 99 ? 1.282 5.271 0.467 1.00 95.81 99 LEU A O 1
ATOM 736 N N . VAL A 1 100 ? 2.367 6.769 -0.806 1.00 97.38 100 VAL A N 1
ATOM 737 C CA . VAL A 1 100 ? 2.397 7.846 0.200 1.00 97.38 100 VAL A CA 1
ATOM 738 C C . VAL A 1 100 ? 0.985 8.304 0.564 1.00 97.38 100 VAL A C 1
ATOM 740 O O . VAL A 1 100 ? 0.673 8.454 1.746 1.00 97.38 100 VAL A O 1
ATOM 743 N N . LEU A 1 101 ? 0.101 8.466 -0.424 1.00 96.75 101 LEU A N 1
ATOM 744 C CA . LEU A 1 101 ? -1.305 8.802 -0.176 1.00 96.75 101 LEU A CA 1
ATOM 745 C C . LEU A 1 101 ? -2.001 7.712 0.652 1.00 96.75 101 LEU A C 1
ATOM 747 O O . LEU A 1 101 ? -2.682 8.012 1.635 1.00 96.75 101 LEU A O 1
ATOM 751 N N . THR A 1 102 ? -1.768 6.443 0.307 1.00 96.62 102 THR A N 1
ATOM 752 C CA . THR A 1 102 ? -2.278 5.291 1.067 1.00 96.62 102 THR A CA 1
ATOM 753 C C . THR A 1 102 ? -1.750 5.305 2.506 1.00 96.62 102 THR A C 1
ATOM 755 O O . THR A 1 102 ? -2.512 5.089 3.451 1.00 96.62 102 THR A O 1
ATOM 758 N N . ALA A 1 103 ? -0.460 5.600 2.694 1.00 96.69 103 ALA A N 1
ATOM 759 C CA . ALA A 1 103 ? 0.166 5.693 4.009 1.00 96.69 103 ALA A CA 1
ATOM 760 C C . ALA A 1 103 ? -0.446 6.816 4.856 1.00 96.69 103 ALA A C 1
ATOM 762 O O . ALA A 1 103 ? -0.703 6.607 6.039 1.00 96.69 103 ALA A O 1
ATOM 763 N N . GLY A 1 104 ? -0.752 7.969 4.253 1.00 96.38 104 GLY A N 1
ATOM 764 C CA . GLY A 1 104 ? -1.460 9.066 4.915 1.00 96.38 104 GLY A CA 1
ATOM 765 C C . GLY A 1 104 ? -2.846 8.652 5.417 1.00 96.38 104 GLY A C 1
ATOM 766 O O . GLY A 1 104 ? -3.176 8.883 6.582 1.00 96.38 104 GLY A O 1
ATOM 767 N N . VAL A 1 105 ? -3.633 7.965 4.581 1.00 94.56 105 VAL A N 1
ATOM 768 C CA . VAL A 1 105 ? -4.945 7.419 4.977 1.00 94.56 105 VAL A CA 1
ATOM 769 C C . VAL A 1 105 ? -4.796 6.436 6.139 1.00 94.56 105 VAL A C 1
ATOM 771 O O . VAL A 1 105 ? -5.493 6.555 7.150 1.00 94.56 105 VAL A O 1
ATOM 774 N N . TYR A 1 106 ? -3.854 5.497 6.035 1.00 94.38 106 TYR A N 1
ATOM 775 C CA . TYR A 1 106 ? -3.595 4.531 7.096 1.00 94.38 106 TYR A CA 1
ATOM 776 C C . TYR A 1 106 ? -3.138 5.204 8.398 1.00 94.38 106 TYR A C 1
ATOM 778 O O . TYR A 1 106 ? -3.612 4.832 9.467 1.00 94.38 106 TYR A O 1
ATOM 786 N N . ALA A 1 107 ? -2.285 6.230 8.335 1.00 95.00 107 ALA A N 1
ATOM 787 C CA . ALA A 1 107 ? -1.814 6.965 9.507 1.00 95.00 107 ALA A CA 1
ATOM 788 C C . ALA A 1 107 ? -2.962 7.657 10.259 1.00 95.00 107 ALA A C 1
ATOM 790 O O . ALA A 1 107 ? -3.002 7.615 11.491 1.00 95.00 107 ALA A O 1
ATOM 791 N N . VAL A 1 108 ? -3.932 8.234 9.541 1.00 94.38 108 VAL A N 1
ATOM 792 C CA . VAL A 1 108 ? -5.149 8.795 10.151 1.00 94.38 108 VAL A CA 1
ATOM 793 C C . VAL A 1 108 ? -5.936 7.701 10.876 1.00 94.38 108 VAL A C 1
ATOM 795 O O . VAL A 1 108 ? -6.293 7.870 12.042 1.00 94.38 108 VAL A O 1
ATOM 798 N N . MET A 1 109 ? -6.146 6.551 10.231 1.00 91.75 109 MET A N 1
ATOM 799 C CA . MET A 1 109 ? -6.872 5.420 10.821 1.00 91.75 109 MET A CA 1
ATOM 800 C C . MET A 1 109 ? -6.148 4.842 12.042 1.00 91.75 109 MET A C 1
ATOM 802 O O . MET A 1 109 ? -6.777 4.579 13.069 1.00 91.75 109 MET A O 1
ATOM 806 N N . LEU A 1 110 ? -4.824 4.697 11.963 1.00 91.38 110 LEU A N 1
ATOM 807 C CA . LEU A 1 110 ? -3.976 4.234 13.055 1.00 91.38 11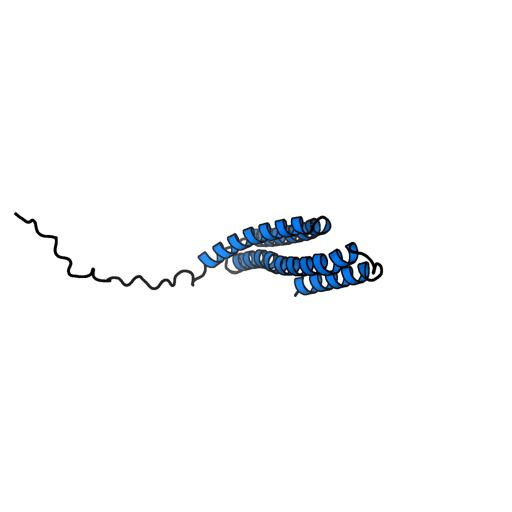0 LEU A CA 1
ATOM 808 C C . LEU A 1 110 ? -4.033 5.201 14.238 1.00 91.38 110 LEU A C 1
ATOM 810 O O . LEU A 1 110 ? -4.245 4.767 15.366 1.00 91.38 110 LEU A O 1
ATOM 814 N N . ARG A 1 111 ? -3.936 6.513 13.998 1.00 91.56 111 ARG A N 1
ATOM 815 C CA . ARG A 1 111 ? -4.075 7.529 15.049 1.00 91.56 111 ARG A CA 1
ATOM 816 C C . ARG A 1 111 ? -5.445 7.448 15.724 1.00 91.56 111 ARG A C 1
ATOM 818 O O . ARG A 1 111 ? -5.524 7.484 16.950 1.00 91.56 111 ARG A O 1
ATOM 825 N N . SER A 1 112 ? -6.518 7.267 14.953 1.00 88.38 112 SER A N 1
ATOM 826 C CA . SER A 1 112 ? -7.863 7.046 15.498 1.00 88.38 112 SER A CA 1
ATOM 827 C C . SER A 1 112 ? -8.001 5.725 16.264 1.00 88.38 112 SER A C 1
ATOM 829 O O . SER A 1 112 ? -8.831 5.625 17.167 1.00 88.38 112 SER A O 1
ATOM 831 N N . ALA A 1 113 ? -7.255 4.681 15.900 1.00 87.12 113 ALA A N 1
ATOM 832 C CA . ALA A 1 113 ? -7.217 3.424 16.647 1.00 87.12 113 ALA A CA 1
ATOM 833 C C . ALA A 1 113 ? -6.481 3.601 17.982 1.00 87.12 113 ALA A C 1
ATOM 835 O O . ALA A 1 113 ? -7.015 3.236 19.026 1.00 87.12 113 ALA A O 1
ATOM 836 N N . LEU A 1 114 ? -5.304 4.232 17.953 1.00 87.81 114 LEU A N 1
ATOM 837 C CA . LEU A 1 114 ? -4.488 4.502 19.135 1.00 87.81 114 LEU A CA 1
ATOM 838 C C . LEU A 1 114 ? -5.217 5.395 20.141 1.00 87.81 114 LEU A C 1
ATOM 840 O O . LEU A 1 114 ? -5.195 5.090 21.324 1.00 87.81 114 LEU A O 1
ATOM 844 N N . ALA A 1 115 ? -5.942 6.423 19.690 1.00 86.69 115 ALA A N 1
ATOM 845 C CA . ALA A 1 115 ? -6.734 7.289 20.571 1.00 86.69 115 ALA A CA 1
ATOM 846 C C . ALA A 1 115 ? -7.857 6.552 21.330 1.00 86.69 115 ALA A C 1
ATOM 848 O O . ALA A 1 115 ? -8.320 7.026 22.362 1.00 86.69 115 ALA A O 1
ATOM 849 N N . ARG A 1 116 ? -8.303 5.396 20.824 1.00 81.94 116 ARG A N 1
ATOM 850 C CA . ARG A 1 116 ? -9.293 4.525 21.480 1.00 81.94 116 ARG A CA 1
ATOM 851 C C . ARG A 1 116 ? -8.652 3.366 22.242 1.00 81.94 116 ARG A C 1
ATOM 853 O O . ARG A 1 116 ? -9.370 2.543 22.805 1.00 81.94 116 ARG A O 1
ATOM 860 N N . SER A 1 117 ? -7.324 3.272 22.238 1.00 81.00 117 SER A N 1
ATOM 861 C CA . SER A 1 117 ? -6.609 2.234 22.967 1.00 81.00 117 SER A CA 1
ATOM 862 C C . SER A 1 117 ? -6.750 2.465 24.474 1.00 81.00 117 SER A C 1
ATOM 864 O O . SER A 1 117 ? -6.505 3.584 24.930 1.00 81.00 117 SER A O 1
ATOM 866 N N . PRO A 1 118 ? -7.039 1.420 25.271 1.00 72.81 118 PRO A N 1
ATOM 867 C CA . PRO A 1 118 ? -7.009 1.498 26.734 1.00 72.81 118 PRO A CA 1
ATOM 868 C C . PRO A 1 118 ? -5.659 1.978 27.289 1.00 72.81 118 PRO A C 1
ATOM 870 O O . PRO A 1 118 ? -5.585 2.463 28.411 1.00 72.81 118 PRO A O 1
ATOM 873 N N . HIS A 1 119 ? -4.590 1.859 26.496 1.00 71.12 119 HIS A N 1
ATOM 874 C CA . HIS A 1 119 ? -3.229 2.247 26.864 1.00 71.12 119 HIS A CA 1
ATOM 875 C C . HIS A 1 119 ? -2.871 3.696 26.496 1.00 71.12 119 HIS A C 1
ATOM 877 O O . HIS A 1 119 ? -1.762 4.133 26.783 1.00 71.12 119 HIS A O 1
ATOM 883 N N . ALA A 1 120 ? -3.778 4.457 25.868 1.00 63.97 120 ALA A N 1
ATOM 884 C CA . ALA A 1 120 ? -3.528 5.854 25.497 1.00 63.97 120 ALA A CA 1
ATOM 885 C C . ALA A 1 120 ? -3.447 6.804 26.710 1.00 63.97 120 ALA A C 1
ATOM 887 O O . ALA A 1 120 ? -2.993 7.938 26.573 1.00 63.97 120 ALA A O 1
ATOM 888 N N . VAL A 1 121 ? -3.858 6.338 27.896 1.00 59.53 121 VAL A N 1
ATOM 889 C CA . VAL A 1 121 ? -3.842 7.087 29.159 1.00 59.53 121 VAL A CA 1
ATOM 890 C C . VAL A 1 121 ? -3.085 6.284 30.220 1.00 59.53 121 VAL A C 1
ATOM 892 O O . VAL A 1 121 ? -3.662 5.753 31.160 1.00 59.53 121 VAL A O 1
ATOM 895 N N . VAL A 1 122 ? -1.766 6.188 30.067 1.00 58.69 122 VAL A N 1
ATOM 896 C CA . VAL A 1 122 ? -0.856 6.014 31.211 1.00 58.69 122 VAL A CA 1
ATOM 897 C C . VAL A 1 122 ? 0.227 7.082 31.098 1.00 58.69 122 VAL A C 1
ATOM 899 O O . VAL A 1 122 ? 1.410 6.798 30.956 1.00 58.69 122 VAL A O 1
ATOM 902 N N . LEU A 1 123 ? -0.182 8.351 31.117 1.00 54.69 123 LEU A N 1
ATOM 903 C CA . LEU A 1 123 ? 0.674 9.330 31.771 1.00 54.69 123 LEU A CA 1
ATOM 904 C C . LEU A 1 123 ? 0.447 9.091 33.266 1.00 54.69 123 LEU A C 1
ATOM 906 O O . LEU A 1 123 ? -0.720 9.076 33.675 1.00 54.69 123 LEU A O 1
ATOM 910 N N . PRO A 1 124 ? 1.492 8.828 34.075 1.00 56.22 124 PRO A N 1
ATOM 911 C CA . PRO A 1 124 ? 1.310 8.791 35.517 1.00 56.22 124 PRO A CA 1
ATOM 912 C C . PRO A 1 124 ? 0.580 10.078 35.921 1.00 56.22 124 PRO A C 1
ATOM 914 O O . PRO A 1 124 ? 0.887 11.133 35.348 1.00 56.22 124 PRO A O 1
ATOM 917 N N . PRO A 1 125 ? -0.411 10.016 36.830 1.00 54.03 125 PRO A N 1
ATOM 918 C CA . PRO A 1 125 ? -1.016 11.229 37.353 1.00 54.03 125 PRO A CA 1
ATOM 919 C C . PRO A 1 125 ? 0.128 12.159 37.747 1.00 54.03 125 PRO A C 1
ATOM 921 O O . PRO A 1 125 ? 1.034 11.733 38.468 1.00 54.03 125 PRO A O 1
ATOM 924 N N . GLN A 1 126 ? 0.137 13.392 37.225 1.00 57.81 126 GLN A N 1
ATOM 925 C CA . GLN A 1 126 ? 0.991 14.413 37.817 1.00 57.81 126 GLN A CA 1
ATOM 926 C C . GLN A 1 126 ? 0.655 14.392 39.300 1.00 57.81 126 GLN A C 1
ATOM 928 O O . GLN A 1 126 ? -0.508 14.592 39.658 1.00 57.81 126 GLN A O 1
ATOM 933 N N . ALA A 1 127 ? 1.631 14.004 40.120 1.00 55.72 127 ALA A N 1
ATO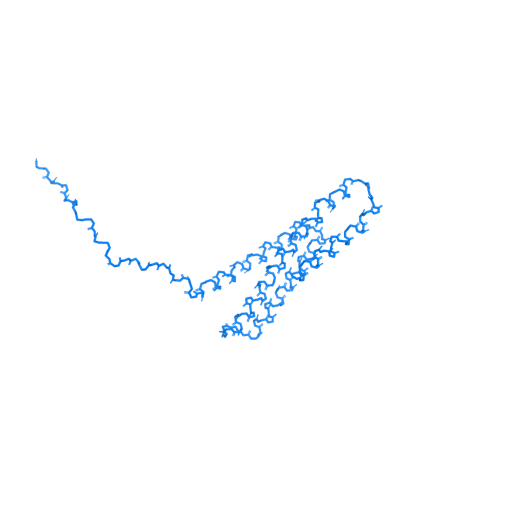M 934 C CA . ALA A 1 127 ? 1.425 13.833 41.543 1.00 55.72 127 ALA A CA 1
ATOM 935 C C . ALA A 1 127 ? 0.753 15.113 42.069 1.00 55.72 127 ALA A C 1
ATOM 937 O O . ALA A 1 127 ? 1.302 16.201 41.866 1.00 55.72 127 ALA A O 1
ATOM 938 N N . PRO A 1 128 ? -0.446 15.027 42.673 1.00 53.91 128 PRO A N 1
ATOM 939 C CA . PRO A 1 128 ? -1.053 16.170 43.329 1.00 53.91 128 PRO A CA 1
ATOM 940 C C . PRO A 1 128 ? -0.115 16.601 44.458 1.00 53.91 128 PRO A C 1
ATOM 942 O O . PRO A 1 128 ? -0.013 15.927 45.479 1.00 53.91 128 PRO A O 1
ATOM 945 N N . GLY A 1 129 ? 0.612 17.692 44.230 1.00 56.47 129 GLY A N 1
ATOM 946 C CA . GLY A 1 129 ? 1.613 18.204 45.156 1.00 56.47 129 GLY A CA 1
ATOM 947 C C . GLY A 1 129 ? 3.039 17.817 44.777 1.00 56.47 129 GLY A C 1
ATOM 948 O O . GLY A 1 129 ? 3.649 16.960 45.404 1.00 56.47 129 GLY A O 1
ATOM 949 N N . MET A 1 130 ? 3.627 18.554 43.838 1.00 49.66 130 MET A N 1
ATOM 950 C CA . MET A 1 130 ? 4.915 19.150 44.182 1.00 49.66 130 MET A CA 1
ATOM 951 C C . MET A 1 130 ? 4.560 20.401 44.991 1.00 49.66 130 MET A C 1
ATOM 953 O O . MET A 1 130 ? 3.974 21.327 44.422 1.00 49.66 130 MET A O 1
ATOM 957 N N . PRO A 1 131 ? 4.800 20.423 46.314 1.00 54.69 131 PRO A N 1
ATOM 958 C CA . PRO A 1 131 ? 4.809 21.671 47.058 1.00 54.69 131 PRO A CA 1
ATOM 959 C C . PRO A 1 131 ? 5.717 22.632 46.294 1.00 54.69 131 PRO A C 1
ATOM 961 O O . PRO A 1 131 ? 6.821 22.243 45.907 1.00 54.69 131 PRO A O 1
ATOM 964 N N . GLY A 1 132 ? 5.243 23.852 46.034 1.00 55.81 132 GLY A N 1
ATOM 965 C CA . GLY A 1 132 ? 6.127 24.904 45.548 1.00 55.81 132 GLY A CA 1
ATOM 966 C C . GLY A 1 132 ? 7.371 24.939 46.427 1.00 55.81 132 GLY A C 1
ATOM 967 O O . GLY A 1 132 ? 7.250 24.795 47.646 1.00 55.81 132 GLY A O 1
ATOM 968 N N . GLU A 1 133 ? 8.546 25.065 45.809 1.00 54.56 133 GLU A N 1
ATOM 969 C CA . GLU A 1 133 ? 9.785 25.345 46.529 1.00 54.56 133 GLU A CA 1
ATOM 970 C C . GLU A 1 133 ? 9.512 26.425 47.589 1.00 54.56 133 GLU A C 1
ATOM 972 O O . GLU A 1 133 ? 9.158 27.557 4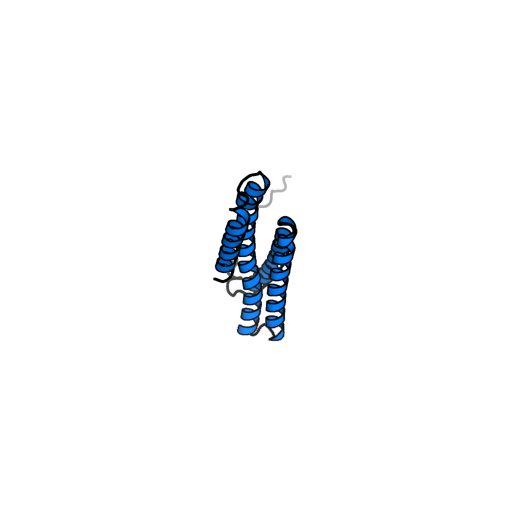7.241 1.00 54.56 133 GLU A O 1
ATOM 977 N N . PRO A 1 134 ? 9.623 26.107 48.888 1.00 56.41 134 PRO A N 1
ATOM 978 C CA . PRO A 1 134 ? 9.548 27.113 49.921 1.00 56.41 134 PRO A CA 1
ATOM 979 C C . PRO A 1 134 ? 10.906 27.807 49.970 1.00 56.41 134 PRO A C 1
ATOM 981 O O . PRO A 1 134 ? 11.886 27.206 50.406 1.00 56.41 134 PRO A O 1
ATOM 984 N N . GLY A 1 135 ? 10.962 29.078 49.573 1.00 61.28 135 GLY A N 1
ATOM 985 C CA . GLY A 1 135 ? 12.058 29.945 50.007 1.00 61.28 135 GLY A CA 1
ATOM 986 C C . GLY A 1 135 ? 12.683 30.853 48.963 1.00 61.28 135 GLY A C 1
ATOM 987 O O . GLY A 1 135 ? 13.905 30.927 48.902 1.00 61.28 135 GLY A O 1
ATOM 988 N N . GLN A 1 136 ? 11.888 31.633 48.231 1.00 56.88 136 GLN A N 1
ATOM 989 C CA . GLN A 1 136 ? 12.412 32.891 47.700 1.00 56.88 136 GLN A CA 1
ATOM 990 C C . GLN A 1 136 ? 11.690 34.067 48.373 1.00 56.88 136 GLN A C 1
ATOM 992 O O . GLN A 1 136 ? 10.572 34.405 47.980 1.00 56.88 136 GLN A O 1
ATOM 997 N N . PRO A 1 137 ? 12.264 34.657 49.442 1.00 65.50 137 PRO A N 1
ATOM 998 C CA . PRO A 1 137 ? 11.719 35.874 50.027 1.00 65.50 137 PRO A CA 1
ATOM 999 C C . PRO A 1 137 ? 11.817 37.036 49.019 1.00 65.50 137 PRO A C 1
ATOM 1001 O O . PRO A 1 137 ? 12.748 37.071 48.208 1.00 65.50 137 PRO A O 1
ATOM 1004 N N . PRO A 1 138 ? 10.860 37.981 49.042 1.00 61.53 138 PRO A N 1
ATOM 1005 C CA . PRO A 1 138 ? 10.828 39.089 48.096 1.00 61.53 138 PRO A CA 1
ATOM 1006 C C . PRO A 1 138 ? 12.068 39.989 48.255 1.00 61.53 138 PRO A C 1
AT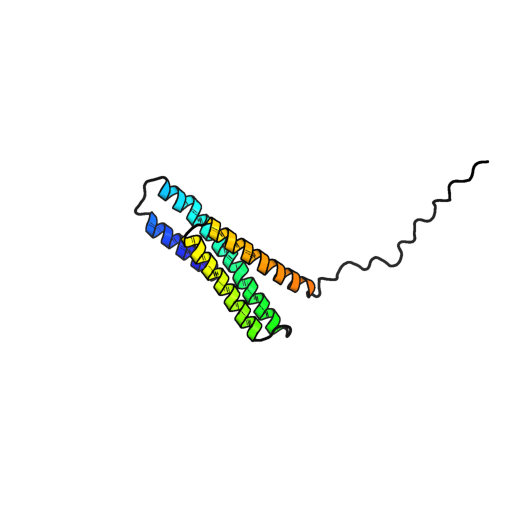OM 1008 O O . PRO A 1 138 ? 12.507 40.222 49.385 1.00 61.53 138 PRO A O 1
ATOM 1011 N N . PRO A 1 139 ? 12.637 40.513 47.151 1.00 59.34 139 PRO A N 1
ATOM 1012 C CA . PRO A 1 139 ? 13.760 41.439 47.216 1.00 59.34 139 PRO A CA 1
ATOM 1013 C C . PRO A 1 139 ? 13.315 42.714 47.940 1.00 59.34 139 PRO A C 1
ATOM 1015 O O . PRO A 1 139 ? 12.353 43.371 47.542 1.00 59.34 139 PRO A O 1
ATOM 1018 N N . GLY A 1 140 ? 13.995 43.008 49.048 1.00 58.72 140 GLY A N 1
ATOM 1019 C CA . GLY A 1 140 ? 13.691 44.126 49.929 1.00 58.72 140 GLY A CA 1
ATOM 1020 C C . GLY A 1 140 ? 13.740 45.475 49.215 1.00 58.72 140 GLY A C 1
ATOM 1021 O O . GLY A 1 140 ? 14.596 45.732 48.370 1.00 58.72 140 GLY A O 1
ATOM 1022 N N . THR A 1 141 ? 12.826 46.356 49.607 1.00 58.56 141 THR A N 1
ATOM 1023 C CA . THR A 1 141 ? 12.885 47.787 49.320 1.00 58.56 141 THR A CA 1
ATOM 1024 C C . THR A 1 141 ? 14.018 48.404 50.136 1.00 58.56 141 THR A C 1
ATOM 1026 O O . THR A 1 141 ? 13.875 48.606 51.344 1.00 58.56 141 THR A O 1
ATOM 1029 N N . ALA A 1 142 ? 15.150 48.679 49.488 1.00 55.03 142 ALA A N 1
ATOM 1030 C CA . ALA A 1 142 ? 16.167 49.566 50.035 1.00 55.03 142 ALA A CA 1
ATOM 1031 C C . ALA A 1 142 ? 15.605 50.998 50.080 1.00 55.03 142 ALA A C 1
ATOM 1033 O O . ALA A 1 142 ? 15.074 51.487 49.080 1.00 55.03 142 ALA A O 1
ATOM 1034 N N . SER A 1 143 ? 15.673 51.612 51.263 1.00 57.28 143 SER A N 1
ATOM 1035 C CA . SER A 1 143 ? 15.573 53.065 51.462 1.00 57.28 143 SER A CA 1
ATOM 1036 C C . SER A 1 143 ? 16.938 53.702 51.248 1.00 57.28 143 SER A C 1
ATOM 1038 O O . SER A 1 143 ? 17.937 53.014 51.563 1.00 57.28 143 SER A O 1
#

Secondary structure (DSSP, 8-state):
-HHHHHHHHHHHHHHHHHGGG--SHHHHHIIIIIHHHHHHHHHHHHHHHHHHHHHHHHHHHTTSS-HHHHHHHHHHHHHHHHHHHHHHHH-HHHHHHHHHHHHHHHHHHHHHHHTTSTTS--SPP--S-----S--PPP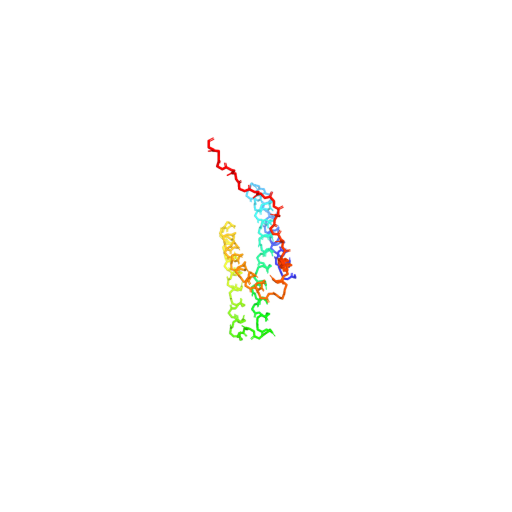P---

Sequence (143 aa):
GFGALETVLYIVGAYAEFLPMSEGAAFETAFLLTAPLRAVTVTMGHGLWTGIAGYCYAARRFGFGRRSGLLIGILIAAGFHAAYNTAVGFDLFAGIVVLVLTAGVYAVMLRSALARSPHAVVLPPQAPGMPGEPGQPPPGTAS

Foldseek 3Di:
DVLLVVLVVQLVVLCVVLVVVPDDPVSVCCNVPLSVLLSVLSSLLCVLLVLQLVLQVVCVVVPNHDPVSNVVSNVVSVVLNVQLVVLSVPPNVSNVVSSVVSVVVSVVSVVVVCVPDPPVPPPPPPPPDPPPPPDDDDDDDDD

Radius of gyration: 26.22 Å; chains: 1; bounding box: 44×67×75 Å

pLDDT: mean 81.12, std 13.93, range [49.66, 97.38]